Protein AF-A0A803L735-F1 (afdb_monomer)

Organism: Chenopodium quinoa (NCBI:txid63459)

Nearest PDB structures (foldseek):
  8btr-assembly1_Lh  TM=5.911E-01  e=3.780E+00  Giardia lamblia ATCC 50803
  6jza-assembly1_A-2  TM=2.859E-01  e=1.905E+00  Mus musculus

InterPro domains:
  IPR025836 Zinc knuckle CX2CX4HX4C [PF14392] (9-42)

Structure (mmCIF, N/CA/C/O backbone):
data_AF-A0A803L735-F1
#
_entry.id   AF-A0A803L735-F1
#
loop_
_atom_site.group_PDB
_atom_site.id
_atom_site.type_symbol
_atom_site.label_atom_id
_atom_site.label_alt_id
_atom_site.label_comp_id
_atom_site.label_asym_id
_atom_site.label_entity_id
_atom_site.label_seq_id
_atom_site.pdbx_PDB_ins_code
_atom_site.Cartn_x
_atom_site.Cartn_y
_atom_site.Cartn_z
_atom_site.occupancy
_atom_site.B_iso_or_equiv
_atom_site.auth_seq_id
_atom_site.auth_comp_id
_atom_site.auth_asym_id
_atom_site.auth_atom_id
_atom_site.pdbx_PDB_model_num
ATOM 1 N N . MET A 1 1 ? -2.204 6.423 9.536 1.00 66.50 1 MET A N 1
ATOM 2 C CA . MET A 1 1 ? -3.363 5.504 9.501 1.00 66.50 1 MET A CA 1
ATOM 3 C C . MET A 1 1 ? -4.013 5.483 10.878 1.00 66.50 1 MET A C 1
ATOM 5 O O . MET A 1 1 ? -3.278 5.439 11.864 1.00 66.50 1 MET A O 1
ATOM 9 N N . ARG A 1 2 ? -5.346 5.596 10.968 1.00 75.00 2 ARG A N 1
ATOM 10 C CA . ARG A 1 2 ? -6.057 5.468 12.254 1.00 75.00 2 ARG A CA 1
ATOM 11 C C . ARG A 1 2 ? -5.882 4.033 12.764 1.00 75.00 2 ARG A C 1
ATOM 13 O O . ARG A 1 2 ? -5.959 3.108 11.969 1.00 75.00 2 ARG A O 1
ATOM 20 N N . ARG A 1 3 ? -5.601 3.865 14.059 1.00 82.44 3 ARG A N 1
ATOM 21 C CA . ARG A 1 3 ? -5.399 2.546 14.696 1.00 82.44 3 ARG A CA 1
ATOM 22 C C . ARG A 1 3 ? -6.698 1.889 15.152 1.00 82.44 3 ARG A C 1
ATOM 24 O O . ARG A 1 3 ? -6.679 0.754 15.596 1.00 82.44 3 ARG A O 1
ATOM 31 N N . GLY A 1 4 ? -7.796 2.616 15.039 1.00 91.31 4 GLY A N 1
ATOM 32 C CA . GLY A 1 4 ? -9.119 2.179 15.418 1.00 91.31 4 GLY A CA 1
ATOM 33 C C . GLY A 1 4 ? -10.086 3.350 15.424 1.00 91.31 4 GLY A C 1
ATOM 34 O O . GLY A 1 4 ? -9.702 4.492 15.129 1.00 91.31 4 GLY A O 1
ATOM 35 N N . MET A 1 5 ? -11.336 3.055 15.751 1.00 93.94 5 MET A N 1
ATOM 36 C CA . MET A 1 5 ? -12.361 4.060 16.008 1.00 93.94 5 MET A CA 1
ATOM 37 C C . MET A 1 5 ? -13.393 3.558 17.010 1.00 93.94 5 MET A C 1
ATOM 39 O O . MET A 1 5 ? -13.564 2.356 17.203 1.00 93.94 5 MET A O 1
ATOM 43 N N . PHE A 1 6 ? -14.089 4.507 17.627 1.00 94.12 6 PHE A N 1
ATOM 44 C CA . PHE A 1 6 ? -15.265 4.233 18.434 1.00 94.12 6 PHE A CA 1
ATOM 45 C C . PHE A 1 6 ? -16.486 4.028 17.538 1.00 94.12 6 PHE A C 1
ATOM 47 O O . PHE A 1 6 ? -16.733 4.839 16.645 1.00 94.12 6 PHE A O 1
ATOM 54 N N . ILE A 1 7 ? -17.239 2.960 17.791 1.00 94.06 7 ILE A N 1
ATOM 55 C CA . ILE A 1 7 ? -18.500 2.662 17.109 1.00 94.06 7 ILE A CA 1
ATOM 56 C C . ILE A 1 7 ? -19.593 2.502 18.162 1.00 94.06 7 ILE A C 1
ATOM 58 O O . ILE A 1 7 ? -19.428 1.766 19.138 1.00 94.06 7 ILE A O 1
ATOM 62 N N . GLU A 1 8 ? -20.713 3.189 17.956 1.00 93.38 8 GLU A N 1
ATOM 63 C CA . GLU A 1 8 ? -21.900 3.036 18.788 1.00 93.38 8 GLU A CA 1
ATOM 64 C C . GLU A 1 8 ? -22.581 1.705 18.464 1.00 93.38 8 GLU A C 1
ATOM 66 O O . GLU A 1 8 ? -22.952 1.423 17.325 1.00 93.38 8 GLU A O 1
ATOM 71 N N . THR A 1 9 ? -22.698 0.848 19.473 1.00 83.56 9 THR A N 1
ATOM 72 C CA . THR A 1 9 ? -23.442 -0.407 19.367 1.00 83.56 9 THR A CA 1
ATOM 73 C C . THR A 1 9 ? -24.872 -0.150 19.852 1.00 83.56 9 THR A C 1
ATOM 75 O O . THR A 1 9 ? -25.066 0.629 20.782 1.00 83.56 9 THR A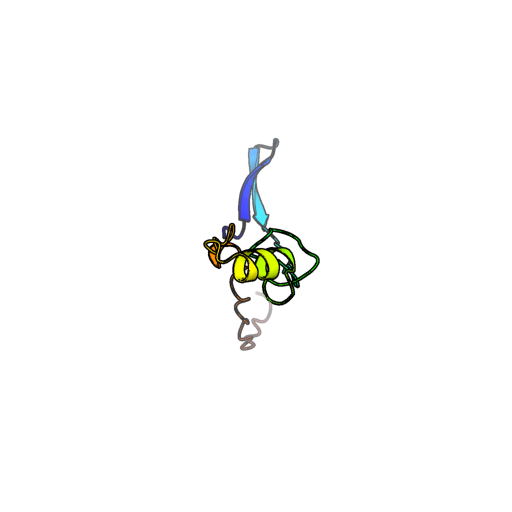 O 1
ATOM 78 N N . GLY A 1 10 ? -25.884 -0.802 19.259 1.00 83.62 10 GLY A N 1
ATOM 79 C CA . GLY A 1 10 ? -27.318 -0.541 19.515 1.00 83.62 10 GLY A CA 1
ATOM 80 C C . GLY A 1 10 ? -27.800 -0.673 20.971 1.00 83.62 10 GLY A C 1
ATOM 81 O O . GLY A 1 10 ? -28.948 -0.377 21.275 1.00 83.62 10 GLY A O 1
ATOM 82 N N . ASN A 1 11 ? -26.923 -1.081 21.884 1.00 80.31 11 ASN A N 1
ATOM 83 C CA . ASN A 1 11 ? -27.105 -1.057 23.330 1.00 80.31 11 ASN A CA 1
ATOM 84 C C . ASN A 1 11 ? -26.580 0.243 23.984 1.00 80.31 11 ASN A C 1
ATOM 86 O O . ASN A 1 11 ? -26.247 0.225 25.168 1.00 80.31 11 ASN A O 1
ATOM 90 N N . SER A 1 12 ? -26.475 1.355 23.241 1.00 77.19 12 SER A N 1
ATOM 91 C CA . SER A 1 12 ? -25.976 2.675 23.691 1.00 77.19 12 SER A CA 1
ATOM 92 C C . SER A 1 12 ? -24.544 2.684 24.249 1.00 77.19 12 SER A C 1
AT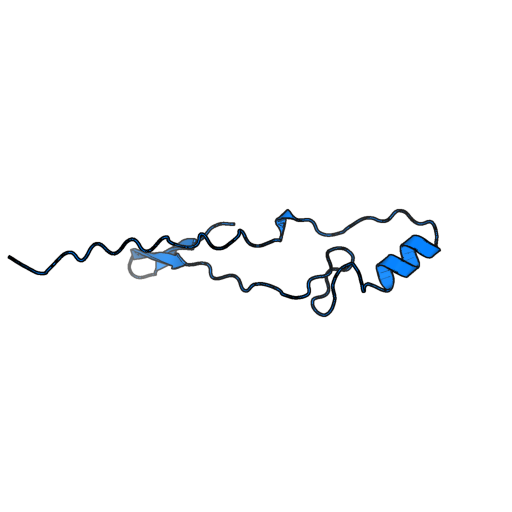OM 94 O O . SER A 1 12 ? -24.107 3.649 24.874 1.00 77.19 12 SER A O 1
ATOM 96 N N . SER A 1 13 ? -23.784 1.610 24.016 1.00 87.19 13 SER A N 1
ATOM 97 C CA . SER A 1 13 ? -22.383 1.511 24.426 1.00 87.19 13 SER A CA 1
ATOM 98 C C . SER A 1 13 ? -21.472 1.736 23.223 1.00 87.19 13 SER A C 1
ATOM 100 O O . SER A 1 13 ? -21.615 1.085 22.186 1.00 87.19 13 SER A O 1
ATOM 102 N N . SER A 1 14 ? -20.529 2.668 23.359 1.00 92.06 14 SER A N 1
ATOM 103 C CA . SER A 1 14 ? -19.475 2.871 22.370 1.00 92.06 14 SER A CA 1
ATOM 104 C C . SER A 1 14 ? -18.339 1.886 22.622 1.00 92.06 14 SER A C 1
ATOM 106 O O . SER A 1 14 ? -17.866 1.752 23.752 1.00 92.06 14 SER A O 1
ATOM 108 N N . LYS A 1 15 ? -17.902 1.181 21.578 1.00 93.00 15 LYS A N 1
ATOM 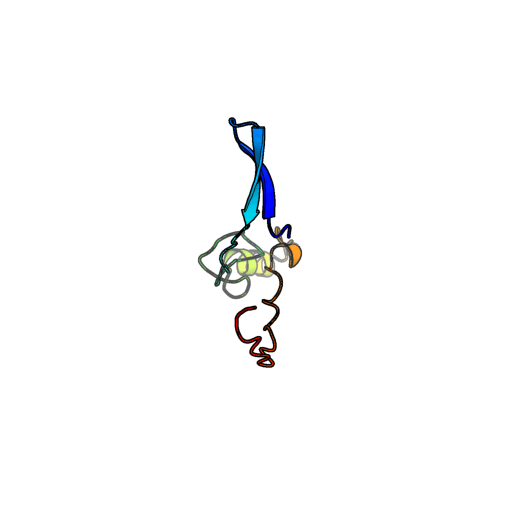109 C CA . LYS A 1 15 ? -16.785 0.232 21.648 1.00 93.00 15 LYS A CA 1
ATOM 110 C C . LYS A 1 15 ? -15.644 0.694 20.758 1.00 93.00 15 LYS A C 1
ATOM 112 O O . LYS A 1 15 ? -15.873 1.143 19.637 1.00 93.00 15 LYS A O 1
ATOM 117 N N . TRP A 1 16 ? -14.417 0.571 21.260 1.00 93.19 16 TRP A N 1
ATOM 118 C CA . TRP A 1 16 ? -13.212 0.752 20.457 1.00 93.19 16 TRP A CA 1
ATOM 119 C C . TRP A 1 16 ? -13.012 -0.470 19.562 1.00 93.19 16 TRP A C 1
ATOM 121 O O . TRP A 1 16 ? -12.991 -1.596 20.056 1.00 93.19 16 TRP A O 1
ATOM 131 N N . ILE A 1 17 ? -12.866 -0.247 18.259 1.00 90.94 17 ILE A N 1
ATOM 132 C CA . ILE A 1 17 ? -12.528 -1.284 17.285 1.00 90.94 17 ILE A CA 1
ATOM 133 C C . ILE A 1 17 ? -11.131 -1.005 16.759 1.00 90.94 17 ILE A C 1
ATOM 135 O O . ILE A 1 17 ? -10.901 0.042 16.151 1.00 90.94 17 ILE A O 1
ATOM 139 N N . ASP A 1 18 ? -10.213 -1.944 16.976 1.00 89.38 18 ASP A N 1
ATOM 140 C CA . ASP A 1 18 ? -8.859 -1.871 16.441 1.00 89.38 18 ASP A CA 1
ATOM 141 C C . ASP A 1 18 ? -8.844 -2.128 14.934 1.00 89.38 18 ASP A C 1
ATOM 143 O O . ASP A 1 18 ? -9.458 -3.064 14.422 1.00 89.38 18 ASP A O 1
ATOM 147 N N . PHE A 1 19 ? -8.095 -1.301 14.213 1.00 86.81 19 PHE A N 1
ATOM 148 C CA . PHE A 1 19 ? -7.837 -1.497 12.794 1.00 86.81 19 PHE A CA 1
ATOM 149 C C . PHE A 1 19 ? -6.552 -2.299 12.636 1.00 86.81 19 PHE A C 1
ATOM 151 O O . PHE A 1 19 ? -5.450 -1.778 12.823 1.00 86.81 19 PHE A O 1
ATOM 158 N N . GLN A 1 20 ? -6.698 -3.569 12.266 1.00 77.56 20 GLN A N 1
ATOM 159 C CA . GLN A 1 20 ? -5.588 -4.404 11.830 1.00 77.56 20 GLN A CA 1
ATOM 160 C C . GLN A 1 20 ? -5.498 -4.327 10.309 1.00 77.56 20 GLN A C 1
ATOM 162 O O . GLN A 1 20 ? -6.446 -4.648 9.601 1.00 77.56 20 GLN A O 1
ATOM 167 N N . CYS A 1 21 ? -4.370 -3.833 9.808 1.00 74.94 21 CYS A N 1
ATOM 168 C CA . CYS A 1 21 ? -4.067 -3.828 8.382 1.00 74.94 21 CYS A CA 1
ATOM 169 C C . CYS A 1 21 ? -2.957 -4.841 8.141 1.00 74.94 21 CYS A C 1
ATOM 171 O O . CYS A 1 21 ? -1.922 -4.799 8.814 1.00 74.94 21 CYS A O 1
ATOM 173 N N . GLU A 1 22 ? -3.168 -5.738 7.187 1.00 72.69 22 GLU A N 1
ATOM 174 C CA . GLU A 1 22 ? -2.131 -6.670 6.772 1.00 72.69 22 GLU A CA 1
ATOM 175 C C . GLU A 1 22 ? -1.005 -5.927 6.045 1.00 72.69 22 GLU A C 1
ATOM 177 O O . GLU A 1 22 ? -1.211 -4.920 5.360 1.00 72.69 22 GLU A O 1
ATOM 182 N N . ARG A 1 23 ? 0.223 -6.422 6.214 1.00 69.38 23 ARG A N 1
ATOM 183 C CA . ARG A 1 23 ? 1.366 -5.957 5.430 1.00 69.38 23 ARG A CA 1
ATOM 184 C C . ARG A 1 23 ? 1.279 -6.604 4.055 1.00 69.38 23 ARG A C 1
ATOM 186 O O . ARG A 1 23 ? 1.634 -7.766 3.907 1.00 69.38 23 ARG A O 1
ATOM 193 N N . LEU A 1 24 ? 0.854 -5.832 3.063 1.00 71.25 24 LEU A N 1
ATOM 194 C CA . LEU A 1 24 ? 0.992 -6.201 1.659 1.00 71.25 24 LEU A CA 1
ATOM 195 C C . LEU A 1 24 ? 2.475 -6.377 1.322 1.00 71.25 24 LEU A C 1
ATOM 197 O O . LEU A 1 24 ? 3.232 -5.406 1.373 1.00 71.25 24 LEU A O 1
ATOM 201 N N . SER A 1 25 ? 2.898 -7.612 1.047 1.00 74.12 25 SER A N 1
ATOM 202 C CA . SER A 1 25 ? 4.297 -7.913 0.731 1.00 74.12 25 SER A CA 1
ATOM 203 C C . SER A 1 25 ? 4.684 -7.407 -0.659 1.00 74.12 25 SER A C 1
ATOM 205 O O . SER A 1 25 ? 5.732 -6.788 -0.780 1.00 74.12 25 SER A O 1
ATOM 207 N N . GLU A 1 26 ? 3.801 -7.530 -1.655 1.00 81.25 26 GLU A N 1
ATOM 208 C CA . GLU A 1 26 ? 4.129 -7.291 -3.070 1.00 81.25 26 GLU A CA 1
ATOM 209 C C . GLU A 1 26 ? 3.125 -6.331 -3.731 1.00 81.25 26 GLU A C 1
ATOM 211 O O . GLU A 1 26 ? 2.294 -6.729 -4.536 1.00 81.25 26 GLU A O 1
ATOM 216 N N . PHE A 1 27 ? 3.142 -5.051 -3.346 1.00 90.12 27 PHE A N 1
ATOM 217 C CA . PHE A 1 27 ? 2.293 -4.026 -3.969 1.00 90.12 27 PHE A CA 1
ATOM 218 C C . PHE A 1 27 ? 3.059 -3.214 -5.019 1.00 90.12 27 PHE A C 1
ATOM 220 O O . PHE A 1 27 ? 4.067 -2.570 -4.708 1.00 90.12 27 PHE A O 1
ATOM 227 N N . CYS A 1 28 ? 2.532 -3.159 -6.241 1.00 92.25 28 CYS A N 1
ATOM 228 C CA . CYS A 1 28 ? 3.077 -2.332 -7.307 1.00 92.25 28 CYS A CA 1
ATOM 229 C C . CYS A 1 28 ? 2.503 -0.908 -7.247 1.00 92.25 28 CYS A C 1
ATOM 231 O O . CYS A 1 28 ? 1.367 -0.663 -7.649 1.00 92.25 28 CYS A O 1
ATOM 233 N N . PHE A 1 29 ? 3.314 0.067 -6.823 1.00 92.25 29 PHE A N 1
ATOM 234 C CA . PHE A 1 29 ? 2.900 1.479 -6.756 1.00 92.25 29 PHE A CA 1
ATOM 235 C C . PHE A 1 29 ? 2.671 2.132 -8.131 1.00 92.25 29 PHE A C 1
ATOM 237 O O . PHE A 1 29 ? 2.109 3.225 -8.210 1.00 92.25 29 PHE A O 1
ATOM 244 N N . PHE A 1 30 ? 3.095 1.470 -9.210 1.00 93.81 30 PHE A N 1
ATOM 245 C CA . PHE A 1 30 ? 2.883 1.938 -10.574 1.00 93.81 30 PHE A CA 1
ATOM 246 C C . PHE A 1 30 ? 1.513 1.510 -11.122 1.00 93.81 30 PHE A C 1
ATOM 248 O O . PHE A 1 30 ? 0.730 2.370 -11.514 1.00 93.81 30 PHE A O 1
ATOM 255 N N . CYS A 1 31 ? 1.200 0.205 -11.103 1.00 92.88 31 CYS A N 1
ATOM 256 C CA . CYS A 1 31 ? -0.018 -0.347 -11.720 1.00 92.88 31 CYS A CA 1
ATOM 257 C C . CYS A 1 31 ? -1.103 -0.831 -10.735 1.00 92.88 31 CYS A C 1
ATOM 259 O O . CYS A 1 31 ? -2.177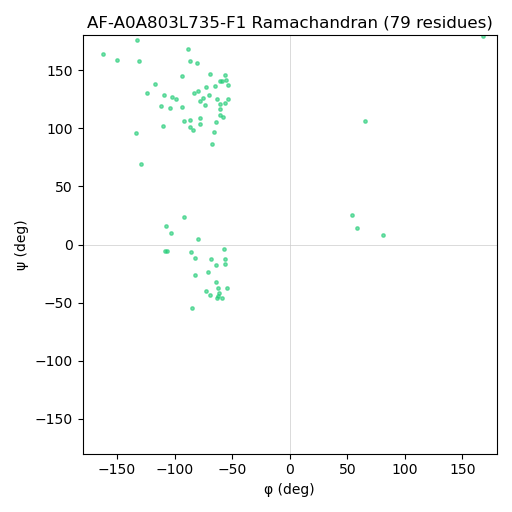 -1.237 -11.173 1.00 92.88 31 CYS A O 1
ATOM 261 N N . GLY A 1 32 ? -0.839 -0.831 -9.424 1.00 91.25 32 GLY A N 1
ATOM 262 C CA . GLY A 1 32 ? -1.827 -1.145 -8.382 1.00 91.25 32 GLY A CA 1
ATOM 263 C C . GLY A 1 32 ? -2.096 -2.628 -8.120 1.00 91.25 32 GLY A C 1
ATOM 264 O O . GLY A 1 32 ? -3.019 -2.946 -7.371 1.00 91.25 32 GLY A O 1
ATOM 265 N N . ARG A 1 33 ? -1.327 -3.545 -8.718 1.00 91.38 33 ARG A N 1
ATOM 266 C CA . ARG A 1 33 ? -1.486 -4.993 -8.500 1.00 91.38 33 ARG A CA 1
ATOM 267 C C . ARG A 1 33 ? -0.705 -5.500 -7.281 1.00 91.38 33 ARG A C 1
ATOM 269 O O . ARG A 1 33 ? 0.240 -4.851 -6.835 1.00 91.38 33 ARG A O 1
ATOM 276 N N . LEU A 1 34 ? -1.144 -6.645 -6.745 1.00 90.69 34 LEU A N 1
ATOM 277 C CA . LEU A 1 34 ? -0.641 -7.268 -5.505 1.00 90.69 34 LEU A CA 1
ATOM 278 C C . LEU A 1 34 ? 0.289 -8.474 -5.734 1.00 90.69 34 LEU A C 1
ATOM 280 O O . LEU A 1 34 ? 0.548 -9.243 -4.812 1.00 90.69 34 LEU A O 1
ATOM 284 N N . ASP A 1 35 ? 0.703 -8.698 -6.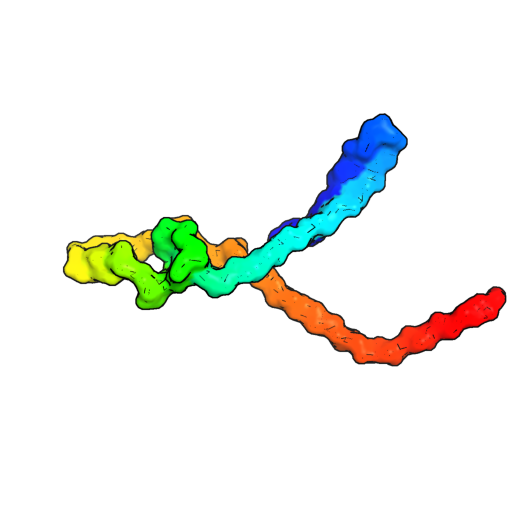975 1.00 91.12 35 ASP A N 1
ATOM 285 C CA . ASP A 1 35 ? 1.454 -9.870 -7.426 1.00 91.12 35 ASP A CA 1
ATOM 286 C C . ASP A 1 35 ? 2.930 -9.569 -7.720 1.00 91.12 35 ASP A C 1
ATOM 288 O O . ASP A 1 35 ? 3.683 -10.491 -8.019 1.00 91.12 35 ASP A O 1
ATOM 292 N N . HIS A 1 36 ? 3.343 -8.300 -7.657 1.00 93.31 36 HIS A N 1
ATOM 293 C CA . HIS A 1 36 ? 4.702 -7.867 -7.970 1.00 93.31 36 HIS A CA 1
ATOM 294 C C . HIS A 1 36 ? 4.997 -6.474 -7.403 1.00 93.31 36 HIS A C 1
ATOM 296 O O . HIS A 1 36 ? 4.092 -5.695 -7.086 1.00 93.31 36 HIS A O 1
ATOM 302 N N . THR A 1 37 ? 6.275 -6.116 -7.325 1.00 91.56 37 THR A N 1
ATOM 303 C CA . THR A 1 37 ? 6.702 -4.753 -6.994 1.00 91.56 37 THR A CA 1
ATOM 304 C C . THR A 1 37 ? 6.824 -3.875 -8.237 1.00 91.56 37 THR A C 1
ATOM 306 O O . THR A 1 37 ? 6.901 -4.338 -9.368 1.00 91.56 37 THR A O 1
ATOM 309 N N . GLU A 1 38 ? 6.969 -2.563 -8.051 1.00 90.50 38 GLU A N 1
ATOM 310 C CA . GLU A 1 38 ? 7.310 -1.632 -9.142 1.00 90.50 38 GLU A CA 1
ATOM 311 C C . GLU A 1 38 ? 8.615 -1.970 -9.897 1.00 90.50 38 GLU A C 1
ATOM 313 O O . GLU A 1 38 ? 8.898 -1.354 -10.927 1.00 90.50 38 GLU A O 1
ATOM 318 N N . ARG A 1 39 ? 9.449 -2.876 -9.367 1.00 90.19 39 ARG A N 1
ATOM 319 C CA . ARG A 1 39 ? 10.687 -3.329 -10.013 1.00 90.19 39 ARG A CA 1
ATOM 320 C C . ARG A 1 39 ? 10.440 -4.418 -11.048 1.00 90.19 39 ARG A C 1
ATOM 322 O O . ARG A 1 39 ? 11.218 -4.515 -11.980 1.00 90.19 39 ARG A O 1
ATOM 329 N N . GLU A 1 40 ? 9.369 -5.186 -10.893 1.00 93.50 40 GLU A N 1
ATOM 330 C CA . GLU A 1 40 ? 9.004 -6.310 -11.767 1.00 93.50 40 GLU A CA 1
ATOM 331 C C . GLU A 1 40 ? 7.784 -5.959 -12.641 1.00 93.50 40 GLU A C 1
ATOM 333 O O . GLU A 1 40 ? 7.088 -6.828 -13.160 1.00 93.50 40 GLU A O 1
ATOM 338 N N . CYS A 1 41 ? 7.454 -4.669 -12.747 1.00 94.19 41 CYS A N 1
ATOM 339 C CA . CYS A 1 41 ? 6.247 -4.220 -13.423 1.00 94.19 41 CYS A CA 1
ATOM 340 C C . CYS A 1 41 ? 6.483 -4.037 -14.922 1.00 94.19 41 CYS A C 1
ATOM 342 O O . CYS A 1 41 ? 6.947 -2.980 -15.345 1.00 94.19 41 CYS A O 1
ATOM 344 N N . ASN A 1 42 ? 6.053 -5.010 -15.726 1.00 95.38 42 ASN A N 1
ATOM 345 C CA . ASN A 1 42 ? 6.142 -4.935 -17.191 1.00 95.38 42 ASN A CA 1
ATOM 346 C C . ASN A 1 42 ? 5.474 -3.668 -17.758 1.00 95.38 42 ASN A C 1
ATOM 348 O O . ASN A 1 42 ? 6.011 -3.032 -18.653 1.00 95.38 42 ASN A O 1
ATOM 352 N N . VAL A 1 43 ? 4.346 -3.226 -17.180 1.00 93.88 43 VAL A N 1
ATOM 353 C CA . VAL A 1 43 ? 3.649 -2.000 -17.627 1.00 93.88 43 VAL A CA 1
ATOM 354 C C . VAL A 1 43 ? 4.532 -0.761 -17.447 1.00 93.88 43 VAL A C 1
ATOM 356 O O . VAL A 1 43 ? 4.527 0.145 -18.276 1.00 93.88 43 VAL A O 1
ATOM 359 N N . LYS A 1 44 ? 5.306 -0.714 -16.358 1.00 94.44 44 LYS A N 1
ATOM 360 C CA . LYS A 1 44 ? 6.253 0.372 -16.109 1.00 94.44 44 LYS A CA 1
ATOM 361 C C . LYS A 1 44 ? 7.406 0.314 -17.103 1.00 94.44 44 LYS A C 1
ATOM 363 O O . LYS A 1 44 ? 7.799 1.358 -17.616 1.00 94.44 44 LYS A O 1
ATOM 368 N N . GLU A 1 45 ? 7.941 -0.877 -17.359 1.00 94.12 45 GLU A N 1
ATOM 369 C CA . GLU A 1 45 ? 9.005 -1.071 -18.347 1.00 94.12 45 GLU A CA 1
ATOM 370 C C . GLU A 1 45 ? 8.555 -0.617 -19.740 1.00 94.12 45 GLU A C 1
ATOM 372 O O . GLU A 1 45 ? 9.250 0.171 -20.379 1.00 94.12 45 GLU A O 1
ATOM 377 N N . ASP A 1 46 ? 7.351 -0.996 -20.166 1.00 94.12 46 ASP A N 1
ATOM 378 C CA . ASP A 1 46 ? 6.767 -0.578 -21.444 1.00 94.12 46 ASP A CA 1
ATOM 379 C C . ASP A 1 46 ? 6.587 0.946 -21.535 1.00 94.12 46 ASP A C 1
ATOM 381 O O . ASP A 1 46 ? 6.899 1.555 -22.565 1.00 94.12 46 ASP A O 1
ATOM 385 N N . CYS A 1 47 ? 6.138 1.597 -20.454 1.00 92.25 47 CYS A N 1
ATOM 386 C CA . CYS A 1 47 ? 6.040 3.057 -20.389 1.00 92.25 47 CYS A CA 1
ATOM 387 C C . CYS A 1 47 ? 7.408 3.738 -20.534 1.00 92.25 47 CYS A C 1
ATOM 389 O O . CYS A 1 47 ? 7.526 4.701 -21.295 1.00 92.25 47 CYS A O 1
ATOM 391 N N . VAL A 1 48 ? 8.436 3.224 -19.851 1.00 91.06 48 VAL A N 1
ATOM 392 C CA . VAL A 1 48 ? 9.814 3.737 -19.943 1.00 91.06 48 VAL A CA 1
ATOM 393 C C . VAL A 1 48 ? 10.358 3.569 -21.362 1.00 91.06 48 VAL A C 1
ATOM 395 O O . VAL A 1 48 ? 10.895 4.519 -21.931 1.00 91.06 48 VAL A O 1
ATOM 398 N N . ASN A 1 49 ? 10.168 2.394 -21.964 1.00 93.12 49 ASN A N 1
ATOM 399 C CA . ASN A 1 49 ? 10.633 2.088 -23.319 1.00 93.12 49 ASN A CA 1
ATOM 400 C C . ASN A 1 49 ? 9.954 2.961 -24.382 1.00 93.12 49 ASN A C 1
ATOM 402 O O . ASN A 1 49 ? 10.569 3.327 -25.382 1.00 93.12 49 ASN A O 1
ATOM 406 N N . SER A 1 50 ? 8.701 3.348 -24.147 1.00 92.56 50 SER A N 1
ATOM 407 C CA . SER A 1 50 ? 7.930 4.206 -25.052 1.00 92.56 50 SER A CA 1
ATOM 408 C C . SER A 1 50 ? 8.275 5.698 -24.929 1.00 92.56 50 SER A C 1
ATOM 410 O O . SER A 1 50 ? 7.622 6.519 -25.566 1.00 92.56 50 SER A O 1
ATOM 412 N N . SER A 1 51 ? 9.271 6.075 -24.110 1.00 88.38 51 SER A N 1
ATOM 413 C CA . SER A 1 51 ? 9.570 7.475 -23.747 1.00 88.38 51 SER A CA 1
ATOM 414 C C . SER A 1 51 ? 8.363 8.236 -23.180 1.00 88.38 51 SER A C 1
ATOM 416 O O . SER A 1 51 ? 8.294 9.462 -23.275 1.00 88.38 51 SER A O 1
ATOM 418 N N . ASN A 1 52 ? 7.405 7.517 -22.590 1.00 88.31 5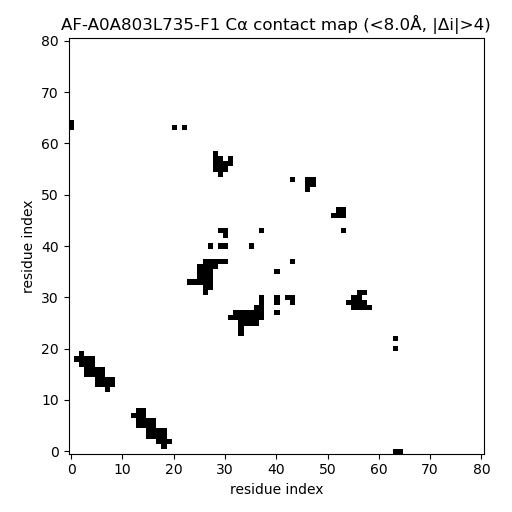2 ASN A N 1
ATOM 419 C CA . ASN A 1 52 ? 6.248 8.127 -21.952 1.00 88.31 52 ASN A CA 1
ATOM 420 C C . ASN A 1 52 ? 6.617 8.626 -20.553 1.00 88.31 52 ASN A C 1
ATOM 422 O O . ASN A 1 52 ? 7.532 8.120 -19.899 1.00 88.31 52 ASN A O 1
ATOM 426 N N . GLU A 1 53 ? 5.861 9.606 -20.066 1.00 89.56 53 GLU A N 1
ATOM 427 C CA . GLU A 1 53 ? 5.988 10.061 -18.687 1.00 89.56 53 GLU A CA 1
ATOM 428 C C . GLU A 1 53 ? 5.620 8.927 -17.715 1.00 89.56 53 GLU A C 1
ATOM 430 O O . GLU A 1 53 ? 4.536 8.342 -17.781 1.00 89.56 53 GLU A O 1
ATOM 435 N N . VAL A 1 54 ? 6.533 8.609 -16.795 1.00 89.12 54 VAL A N 1
ATOM 436 C CA . VAL A 1 54 ? 6.300 7.604 -15.753 1.00 89.12 54 VAL A CA 1
ATOM 437 C C . VAL A 1 54 ? 5.565 8.264 -14.593 1.00 89.12 54 VAL A C 1
ATOM 439 O O . VAL A 1 54 ? 6.175 8.892 -13.728 1.00 89.12 54 VAL A O 1
ATOM 442 N N . VAL A 1 55 ? 4.248 8.082 -14.553 1.00 89.88 55 VAL A N 1
ATOM 443 C CA . VAL A 1 55 ? 3.395 8.577 -13.468 1.00 89.88 55 VAL A CA 1
ATOM 444 C C . VAL A 1 55 ? 3.007 7.419 -12.554 1.00 89.88 55 VAL A C 1
ATOM 446 O O . VAL A 1 55 ? 2.333 6.479 -12.969 1.00 89.88 55 VAL A O 1
ATOM 449 N N . TYR A 1 56 ? 3.421 7.487 -11.290 1.00 90.25 56 TYR A N 1
ATOM 450 C CA . TYR A 1 56 ? 3.007 6.516 -10.279 1.00 90.25 56 TYR A CA 1
ATOM 451 C C . TYR A 1 56 ? 1.588 6.833 -9.808 1.00 90.25 56 TYR A C 1
ATOM 453 O O . TYR A 1 56 ? 1.322 7.927 -9.311 1.00 90.25 56 TYR A O 1
ATOM 461 N N . GLN A 1 57 ? 0.682 5.861 -9.928 1.00 88.06 57 GLN A N 1
ATOM 462 C CA . GLN A 1 57 ? -0.702 6.013 -9.467 1.00 88.06 57 GLN A CA 1
ATOM 463 C C . GLN A 1 57 ? -0.815 6.019 -7.938 1.00 88.06 57 GLN A C 1
ATOM 465 O O . GLN A 1 57 ? -1.764 6.567 -7.376 1.00 88.06 57 GLN A O 1
ATOM 470 N N . TYR A 1 58 ? 0.164 5.428 -7.253 1.00 90.12 58 TYR A N 1
ATOM 471 C CA . TYR A 1 58 ? 0.165 5.266 -5.807 1.00 90.12 58 TYR A CA 1
ATOM 472 C C . TYR A 1 58 ? 1.491 5.724 -5.201 1.00 90.12 58 TYR A C 1
ATOM 474 O O . TYR A 1 58 ? 2.522 5.770 -5.865 1.00 90.12 58 TYR A O 1
ATOM 482 N N . GLY A 1 59 ? 1.480 6.052 -3.908 1.00 85.12 59 GLY A N 1
ATOM 483 C CA . GLY A 1 59 ? 2.655 6.590 -3.226 1.00 85.12 59 GLY A CA 1
ATOM 484 C C . GLY A 1 59 ? 2.955 5.927 -1.891 1.00 85.12 59 GLY A C 1
ATOM 485 O O . GLY A 1 59 ? 2.194 5.112 -1.368 1.00 85.12 59 GLY A O 1
ATOM 486 N N . SER A 1 60 ? 4.072 6.344 -1.294 1.00 80.00 60 SER A N 1
ATOM 487 C CA . SER A 1 60 ? 4.553 5.870 0.011 1.00 80.00 60 SER A CA 1
ATOM 488 C C . SER A 1 60 ? 3.546 6.048 1.154 1.00 80.00 60 SER A C 1
ATOM 490 O O . SER A 1 60 ? 3.670 5.377 2.174 1.00 80.00 60 SER A O 1
ATOM 492 N N . TRP A 1 61 ? 2.527 6.891 0.972 1.00 83.56 61 TRP A N 1
ATOM 493 C CA . TRP A 1 61 ? 1.412 7.093 1.897 1.00 83.56 61 TRP A CA 1
ATOM 494 C C . TRP A 1 61 ? 0.525 5.848 2.099 1.00 83.56 61 TRP A C 1
ATOM 496 O O . TRP A 1 61 ? -0.169 5.778 3.111 1.00 83.56 61 TRP A O 1
ATOM 506 N N . LEU A 1 62 ? 0.580 4.852 1.204 1.00 81.38 62 LEU A N 1
ATOM 507 C CA . LEU A 1 62 ? -0.055 3.539 1.405 1.00 81.38 62 LEU A CA 1
ATOM 508 C C . LEU A 1 62 ? 0.783 2.573 2.256 1.00 81.38 62 LEU A C 1
ATOM 510 O O . LEU A 1 62 ? 0.276 1.536 2.682 1.00 81.38 62 LEU A O 1
ATOM 514 N N . LYS A 1 63 ? 2.059 2.877 2.530 1.00 77.81 63 LYS A N 1
ATOM 515 C CA . LYS A 1 63 ? 2.893 2.002 3.361 1.00 77.81 63 LYS A CA 1
ATOM 516 C C . LYS A 1 63 ? 2.407 2.051 4.808 1.00 77.81 63 LYS A C 1
ATOM 518 O O . LYS A 1 63 ? 2.288 3.122 5.409 1.00 77.81 63 LYS A O 1
ATOM 523 N N . ALA A 1 64 ? 2.175 0.876 5.390 1.00 75.06 64 ALA A N 1
ATOM 524 C CA . ALA A 1 64 ? 1.878 0.762 6.810 1.00 75.06 64 ALA A CA 1
ATOM 525 C C . ALA A 1 64 ? 3.029 1.353 7.642 1.00 75.06 64 ALA A C 1
ATOM 527 O O . ALA A 1 64 ? 4.209 1.179 7.324 1.00 75.06 64 ALA A O 1
ATOM 528 N N . SER A 1 65 ? 2.692 2.052 8.730 1.00 74.19 65 SER A N 1
ATOM 529 C CA . SER A 1 65 ? 3.708 2.548 9.658 1.00 74.19 65 SER A CA 1
ATOM 530 C C . SER A 1 65 ? 4.489 1.371 10.255 1.00 74.19 65 SER A C 1
ATOM 532 O O . SER A 1 65 ? 3.872 0.360 10.601 1.00 74.19 65 SER A O 1
ATOM 534 N N . PRO A 1 66 ? 5.818 1.487 10.432 1.00 72.06 66 PRO A N 1
ATOM 535 C CA . PRO A 1 66 ? 6.599 0.441 11.077 1.00 72.06 66 PRO A CA 1
ATOM 536 C C . PRO A 1 66 ? 6.009 0.086 12.445 1.00 72.06 66 PRO A C 1
ATOM 538 O O . PRO A 1 66 ? 5.636 0.975 13.219 1.00 72.06 66 PRO A O 1
ATOM 541 N N . LEU A 1 67 ? 5.940 -1.211 12.757 1.00 68.88 67 LEU A N 1
ATOM 542 C CA . LEU A 1 67 ? 5.584 -1.663 14.099 1.00 68.88 67 LEU A CA 1
ATOM 543 C C . LEU A 1 67 ? 6.572 -1.033 15.087 1.00 68.88 67 LEU A C 1
ATOM 545 O O . LEU A 1 67 ? 7.787 -1.219 14.972 1.00 68.88 67 LEU A O 1
ATOM 549 N N . LYS A 1 68 ? 6.056 -0.270 16.059 1.00 69.25 68 LYS A N 1
ATOM 550 C CA . LYS A 1 68 ? 6.864 0.160 17.202 1.00 69.25 68 LYS A CA 1
ATOM 551 C C . LYS A 1 68 ? 7.236 -1.118 17.948 1.00 69.25 68 LYS A C 1
ATOM 553 O O . LYS A 1 68 ? 6.374 -1.701 18.596 1.00 69.25 68 LYS A O 1
ATOM 558 N N . ARG A 1 69 ? 8.487 -1.574 17.830 1.00 62.16 69 ARG A N 1
ATOM 559 C CA 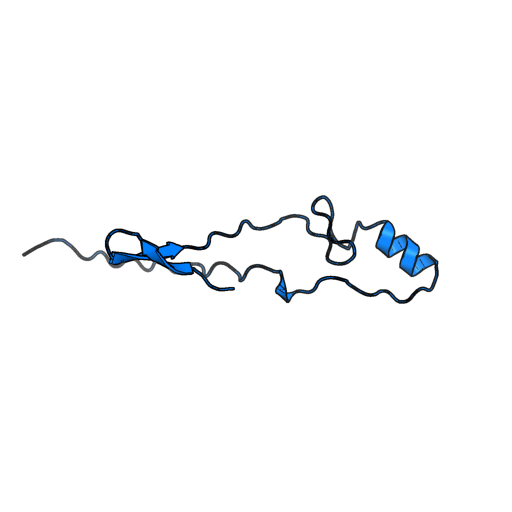. ARG A 1 69 ? 9.005 -2.645 18.689 1.00 62.16 69 ARG A CA 1
ATOM 560 C C . ARG A 1 69 ? 8.866 -2.151 20.125 1.00 62.16 69 ARG A C 1
ATOM 562 O O . ARG A 1 69 ? 9.538 -1.190 20.501 1.00 62.16 69 ARG A O 1
ATOM 569 N N . SER A 1 70 ? 7.959 -2.742 20.898 1.00 62.66 70 SER A N 1
ATOM 570 C CA . SER A 1 70 ? 7.915 -2.506 22.334 1.00 62.66 70 SER A CA 1
ATOM 571 C C . SER A 1 70 ? 9.254 -2.969 22.890 1.00 62.66 70 SER A C 1
ATOM 573 O O . SER A 1 70 ? 9.594 -4.147 22.794 1.00 62.66 70 SER A O 1
ATOM 575 N N . ARG A 1 71 ? 10.038 -2.049 23.452 1.00 55.00 71 ARG A N 1
ATOM 576 C CA . ARG A 1 71 ? 11.052 -2.451 24.420 1.00 55.00 71 ARG A CA 1
ATOM 577 C C . ARG A 1 71 ? 10.273 -2.984 25.617 1.00 55.00 71 ARG A C 1
ATOM 579 O O . ARG A 1 71 ? 9.771 -2.199 26.410 1.00 55.00 71 ARG A O 1
ATOM 586 N N . THR A 1 72 ? 10.090 -4.296 25.699 1.00 48.12 72 THR A N 1
ATOM 587 C CA . THR A 1 72 ? 9.728 -4.950 26.954 1.00 48.12 72 THR A CA 1
ATOM 588 C C . THR A 1 72 ? 10.934 -4.821 27.873 1.00 48.12 72 THR A C 1
ATOM 590 O O . THR A 1 72 ? 11.808 -5.681 27.891 1.00 48.12 72 THR A O 1
ATOM 593 N N . SER A 1 73 ? 11.019 -3.702 28.588 1.00 44.78 73 SER A N 1
ATOM 594 C CA . SER A 1 73 ? 11.676 -3.705 29.888 1.00 44.78 73 SER A CA 1
ATOM 595 C C . SER A 1 73 ? 10.656 -4.312 30.840 1.00 44.78 73 SER A C 1
ATOM 597 O O . SER A 1 73 ? 9.608 -3.710 31.068 1.00 44.78 73 SER A O 1
ATOM 599 N N . GLY A 1 74 ? 10.917 -5.540 31.286 1.00 46.03 74 GLY A N 1
ATOM 600 C CA . GLY A 1 74 ? 10.107 -6.197 32.302 1.00 46.03 74 GLY A CA 1
ATOM 601 C C . GLY A 1 74 ? 10.002 -5.302 33.531 1.00 46.03 74 GLY A C 1
ATOM 602 O O . GLY A 1 74 ? 11.015 -4.848 34.059 1.00 46.03 74 GLY A O 1
ATOM 603 N N . ILE A 1 75 ? 8.773 -5.015 33.937 1.00 41.59 75 ILE A N 1
ATOM 604 C CA . ILE A 1 75 ? 8.448 -4.571 35.284 1.00 41.59 75 ILE A CA 1
ATOM 605 C C . ILE A 1 75 ? 7.246 -5.423 35.663 1.00 41.59 75 ILE A C 1
ATOM 607 O O . ILE A 1 75 ? 6.117 -5.145 35.259 1.00 41.59 75 ILE A O 1
ATOM 611 N N . ASP A 1 76 ? 7.538 -6.518 36.359 1.00 4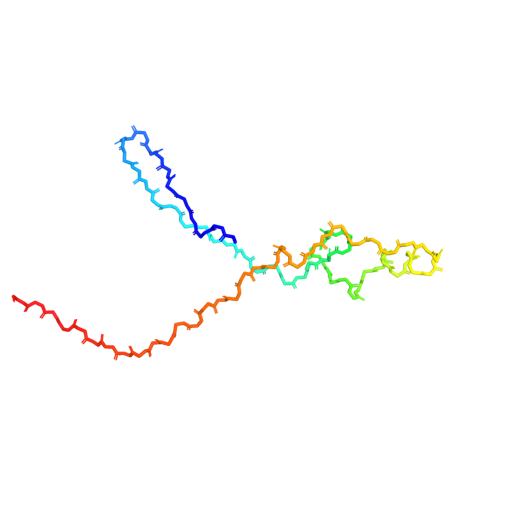8.06 76 ASP A N 1
ATOM 612 C CA . ASP A 1 76 ? 6.548 -7.295 37.083 1.00 48.06 76 ASP A CA 1
ATOM 613 C C . ASP A 1 76 ? 5.920 -6.369 38.127 1.00 48.06 76 ASP A C 1
ATOM 615 O O . ASP A 1 76 ? 6.622 -5.799 38.964 1.00 48.06 76 ASP A O 1
ATOM 619 N N . HIS A 1 77 ? 4.605 -6.177 38.063 1.00 39.50 77 HIS A N 1
ATOM 620 C CA . HIS A 1 77 ? 3.862 -5.627 39.187 1.00 39.50 77 HIS A CA 1
ATOM 621 C C . HIS A 1 77 ? 2.998 -6.746 39.751 1.00 39.50 77 HIS A C 1
ATOM 623 O O . HIS A 1 77 ? 1.987 -7.151 39.174 1.00 39.50 77 HIS A O 1
ATOM 629 N N . GLU A 1 78 ? 3.508 -7.281 40.853 1.00 42.84 78 GLU A N 1
ATOM 630 C CA . GLU A 1 78 ? 2.912 -8.295 41.700 1.00 42.84 78 GLU A CA 1
ATOM 631 C C . GLU A 1 78 ? 1.527 -7.862 42.210 1.00 42.84 78 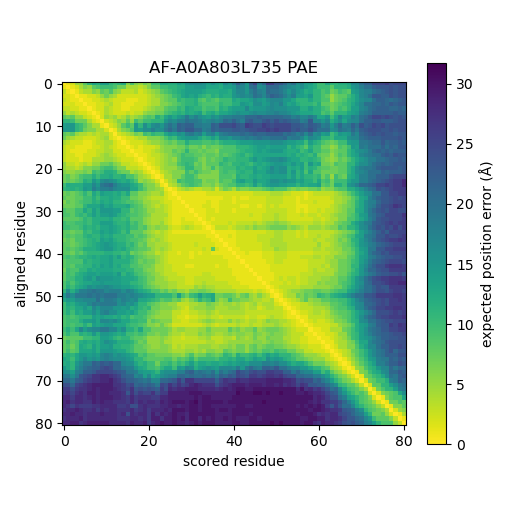GLU A C 1
ATOM 633 O O . GLU A 1 78 ? 1.226 -6.685 42.424 1.00 42.84 78 GLU A O 1
ATOM 638 N N . LYS A 1 79 ? 0.681 -8.880 42.336 1.00 41.16 79 LYS A N 1
ATOM 639 C CA . LYS A 1 79 ? -0.704 -8.896 42.803 1.00 41.16 79 LYS A CA 1
ATOM 640 C C . LYS A 1 79 ? -0.874 -8.287 44.208 1.00 41.16 79 LYS A C 1
ATOM 642 O O . LYS A 1 79 ? -0.133 -8.631 45.113 1.00 41.16 79 LYS A O 1
ATOM 647 N N . GLU A 1 80 ? -1.986 -7.560 44.366 1.00 42.69 80 GLU A N 1
ATOM 648 C CA . GLU A 1 80 ? -2.955 -7.694 45.476 1.00 42.69 80 GLU A CA 1
ATOM 649 C C . GLU A 1 80 ? -2.497 -7.352 46.915 1.00 42.69 80 GLU A C 1
ATOM 651 O O . GLU A 1 80 ? -1.855 -8.162 47.575 1.00 42.69 80 GLU A O 1
ATOM 656 N N . LYS A 1 81 ? -2.951 -6.206 47.453 1.00 34.31 81 LYS A N 1
ATOM 657 C CA . LYS A 1 81 ? -3.961 -6.099 48.535 1.00 34.31 81 LYS A CA 1
ATOM 658 C C . LYS A 1 81 ? -4.214 -4.639 48.926 1.00 34.31 81 LYS A C 1
ATOM 660 O O . LYS A 1 81 ? -3.232 -3.874 49.021 1.00 34.31 81 LYS A O 1
#

Sequence (81 aa):
MRRGMFIETGNSSSKWIDFQCERLSEFCFFCGRLDHTERECNVKEDCVNSSNEVVYQYGSWLKASPLKRSRTSGIDHEKEK

Mean predicted aligned error: 12.15 Å

pLDDT: mean 79.99, std 16.59, range [34.31, 95.38]

Foldseek 3Di:
DDQWDWDQDPVRDTDTDGDDDDQLPAADQQPGDSPHYVVPDPVQVVCVVVVHDRDGPHDPVPGDDDPPPPPPPDDDDDDDD

Solvent-accessible surface area (backbone atoms only — not comparable to full-atom values): 5576 Å² total; per-residue (Å²): 131,78,62,49,50,77,45,80,41,98,82,82,45,73,42,82,42,76,54,85,74,83,82,77,86,30,56,12,41,52,82,73,46,72,88,36,38,63,86,70,34,63,71,56,52,52,36,56,76,66,74,43,86,87,72,62,78,47,61,78,86,75,57,76,78,79,80,80,76,76,78,81,72,87,74,87,80,81,82,88,135

Radius of gyration: 21.65 Å; Cα contacts (8 Å, |Δi|>4): 78; chains: 1; bounding box: 39×20×74 Å

Secondary structure (DSSP, 8-state):
---EEEEEETTTEEEEEE------SS--TTT--SSS-TTS-HHHHHHHHTT-----SS-GGGSPPPP--------------